Protein AF-B6BJU5-F1 (afdb_monomer_lite)

pLDDT: mean 74.69, std 18.0, range [38.53, 97.62]

Structure (mmCIF, N/CA/C/O backbone):
data_AF-B6BJU5-F1
#
_entry.id   AF-B6BJU5-F1
#
loop_
_atom_site.group_PDB
_atom_site.id
_atom_site.type_symbol
_atom_site.label_atom_id
_atom_site.label_alt_id
_atom_site.label_comp_id
_atom_site.label_asym_id
_atom_site.label_entity_id
_atom_site.label_seq_id
_atom_site.pdbx_PDB_ins_code
_atom_site.Cartn_x
_atom_site.Cartn_y
_atom_site.Cartn_z
_atom_site.occupancy
_atom_site.B_iso_or_equiv
_atom_site.auth_seq_id
_atom_site.auth_comp_id
_atom_site.auth_asym_id
_atom_site.auth_atom_id
_atom_site.pdbx_PDB_model_num
ATOM 1 N N . MET A 1 1 ? 89.203 23.936 13.600 1.00 39.75 1 MET A N 1
ATOM 2 C CA . MET A 1 1 ? 88.407 25.028 12.999 1.00 39.75 1 MET A CA 1
ATOM 3 C C . MET A 1 1 ? 86.943 24.702 13.246 1.00 39.75 1 MET A C 1
ATOM 5 O O . MET A 1 1 ? 86.498 23.624 12.883 1.00 39.75 1 MET A O 1
ATOM 9 N N . ILE A 1 2 ? 86.283 25.538 14.042 1.00 40.75 2 ILE A N 1
ATOM 10 C CA . ILE A 1 2 ? 85.063 25.225 14.796 1.00 40.75 2 ILE A CA 1
ATOM 11 C C . ILE A 1 2 ? 83.845 25.283 13.866 1.00 40.75 2 ILE A C 1
ATOM 13 O O . ILE A 1 2 ? 83.576 26.330 13.276 1.00 40.75 2 ILE A O 1
ATOM 17 N N . HIS A 1 3 ? 83.103 24.178 13.746 1.00 38.53 3 HIS A N 1
ATOM 18 C CA . HIS A 1 3 ? 81.809 24.172 13.065 1.00 38.53 3 HIS A CA 1
ATOM 19 C C . HIS A 1 3 ? 80.806 24.993 13.879 1.00 38.53 3 HIS A C 1
ATOM 21 O O . HIS A 1 3 ? 80.430 24.644 14.997 1.00 38.53 3 HIS A O 1
ATOM 27 N N . LYS A 1 4 ? 80.408 26.129 13.303 1.00 44.69 4 LYS A N 1
ATOM 28 C CA . LYS A 1 4 ? 79.357 27.002 13.817 1.00 44.69 4 LYS A CA 1
ATOM 29 C C . LYS A 1 4 ? 78.013 26.276 13.770 1.00 44.69 4 LYS A C 1
ATOM 31 O O . LYS A 1 4 ? 77.473 26.018 12.699 1.00 44.69 4 LYS A O 1
ATOM 36 N N . ASN A 1 5 ? 77.469 26.033 14.958 1.00 46.91 5 ASN A N 1
ATOM 37 C CA . ASN A 1 5 ? 76.044 25.861 15.204 1.00 46.91 5 ASN A CA 1
ATOM 38 C C . ASN A 1 5 ? 75.283 27.090 14.699 1.00 46.91 5 ASN A C 1
ATOM 40 O O . ASN A 1 5 ? 75.466 28.183 15.233 1.00 46.91 5 ASN A O 1
ATOM 44 N N . PHE A 1 6 ? 74.412 26.915 13.708 1.00 47.50 6 PHE A N 1
ATOM 45 C CA . PHE A 1 6 ? 73.400 27.917 13.380 1.00 47.50 6 PHE A CA 1
ATOM 46 C C . PHE A 1 6 ? 72.181 27.281 12.705 1.00 47.50 6 PHE A C 1
ATOM 48 O O . PHE A 1 6 ? 71.880 27.553 11.552 1.00 47.50 6 PHE A O 1
ATOM 55 N N . PHE A 1 7 ? 71.443 26.445 13.438 1.00 42.69 7 PHE A N 1
ATOM 56 C CA . PHE A 1 7 ? 70.027 26.242 13.131 1.00 42.69 7 PHE A CA 1
ATOM 57 C C . PHE A 1 7 ? 69.184 26.574 14.357 1.00 42.69 7 PHE A C 1
ATOM 59 O O . PHE A 1 7 ? 68.946 25.792 15.271 1.00 42.69 7 PHE A O 1
ATOM 66 N N . SER A 1 8 ? 68.827 27.853 14.354 1.00 46.69 8 SER A N 1
ATOM 67 C CA . SER A 1 8 ? 67.944 28.557 15.259 1.00 46.69 8 SER A CA 1
ATOM 68 C C . SER A 1 8 ? 66.511 28.017 15.176 1.00 46.69 8 SER A C 1
ATOM 70 O O . SER A 1 8 ? 65.906 27.983 14.108 1.00 46.69 8 SER A O 1
ATOM 72 N N . LYS A 1 9 ? 65.977 27.642 16.342 1.00 49.62 9 LYS A N 1
ATOM 73 C CA . LYS A 1 9 ? 64.611 27.928 16.816 1.00 49.62 9 LYS A CA 1
ATOM 74 C C . LYS A 1 9 ? 63.482 27.875 15.768 1.00 49.62 9 LYS A C 1
ATOM 76 O O . LYS A 1 9 ? 62.901 28.909 15.451 1.00 49.62 9 LYS A O 1
ATOM 81 N N . ARG A 1 10 ? 63.085 26.686 15.302 1.00 47.62 10 ARG A N 1
ATOM 82 C CA . ARG A 1 10 ? 61.777 26.476 14.630 1.00 47.62 10 ARG A CA 1
ATOM 83 C C . ARG A 1 10 ? 61.137 25.111 14.926 1.00 47.62 10 ARG A C 1
ATOM 85 O O . ARG A 1 10 ? 60.491 24.531 14.064 1.00 47.62 10 ARG A O 1
ATOM 92 N N . SER A 1 11 ? 61.268 24.611 16.153 1.00 51.75 11 SER A N 1
ATOM 93 C CA . SER A 1 11 ? 60.705 23.305 16.536 1.00 51.75 11 SER A CA 1
ATOM 94 C C . SER A 1 11 ? 59.781 23.396 17.748 1.00 51.75 11 SER A C 1
ATOM 96 O O . SER A 1 11 ? 60.058 22.774 18.762 1.00 51.75 11 SER A O 1
ATOM 98 N N . VAL A 1 12 ? 58.699 24.183 17.676 1.00 51.28 12 VAL A N 1
ATOM 99 C CA . VAL A 1 12 ? 57.612 24.123 18.687 1.00 51.28 12 VAL A CA 1
ATOM 100 C C . VAL A 1 12 ? 56.223 24.382 18.077 1.00 51.28 12 VAL A C 1
ATOM 102 O O . VAL A 1 12 ? 55.344 24.930 18.729 1.00 51.28 12 VAL A O 1
ATOM 105 N N . LEU A 1 13 ? 55.978 24.030 16.810 1.00 48.91 13 LEU A N 1
ATOM 106 C CA . LEU A 1 13 ? 54.637 24.232 16.236 1.00 48.91 13 LEU A CA 1
ATOM 107 C C . LEU A 1 13 ? 54.235 23.149 15.234 1.00 48.91 13 LEU A C 1
ATOM 109 O O . LEU A 1 13 ? 53.795 23.438 14.133 1.00 48.91 13 LEU A O 1
ATOM 113 N N . LEU A 1 14 ? 54.399 21.883 15.628 1.00 47.28 14 LEU A N 1
ATOM 114 C CA . LEU A 1 14 ? 53.883 20.717 14.895 1.00 47.28 14 LEU A CA 1
ATOM 115 C C . LEU A 1 14 ? 53.393 19.601 15.846 1.00 47.28 14 LEU A C 1
ATOM 117 O O . LEU A 1 14 ? 53.513 18.423 15.538 1.00 47.28 14 LEU A O 1
ATOM 121 N N . ILE A 1 15 ? 52.846 19.951 17.018 1.00 49.12 15 ILE A N 1
ATOM 122 C CA . ILE A 1 15 ? 52.215 18.976 17.944 1.00 49.12 15 ILE A CA 1
ATOM 123 C C . ILE A 1 15 ? 50.823 19.461 18.405 1.00 49.12 15 ILE A C 1
ATOM 125 O O . ILE A 1 15 ? 50.363 19.163 19.497 1.00 49.12 15 ILE A O 1
ATOM 129 N N . LEU A 1 16 ? 50.128 20.234 17.566 1.00 47.50 16 LEU A N 1
ATOM 130 C CA . LEU A 1 16 ? 48.720 20.616 17.778 1.00 47.50 16 LEU A CA 1
ATOM 131 C C . LEU A 1 16 ? 47.869 20.400 16.516 1.00 47.50 16 LEU A C 1
ATOM 133 O O . LEU A 1 16 ? 46.893 21.102 16.288 1.00 47.50 16 LEU A O 1
ATOM 137 N N . LEU A 1 17 ? 48.250 19.435 15.673 1.00 47.75 17 LEU A N 1
ATOM 138 C CA . LEU A 1 17 ? 47.497 19.061 14.465 1.00 47.75 17 LEU A CA 1
ATOM 139 C C . LEU A 1 17 ? 47.195 17.557 14.365 1.00 47.75 17 LEU A C 1
ATOM 141 O O . LEU A 1 17 ? 46.582 17.126 13.397 1.00 47.75 17 LEU A O 1
ATOM 145 N N . THR A 1 18 ? 47.570 16.751 15.364 1.00 48.09 18 THR A N 1
ATOM 146 C CA . THR A 1 18 ? 47.305 15.298 15.380 1.00 48.09 18 THR A CA 1
ATOM 147 C C . THR A 1 18 ? 46.270 14.866 16.422 1.00 48.09 18 THR A C 1
ATOM 149 O O . THR A 1 18 ? 45.897 13.698 16.456 1.00 48.09 18 THR A O 1
ATOM 152 N N . SER A 1 19 ? 45.738 15.784 17.236 1.00 45.44 19 SER A N 1
ATOM 153 C CA . SER A 1 19 ? 44.704 15.478 18.238 1.00 45.44 19 SER A CA 1
ATOM 154 C C . SER A 1 19 ? 43.266 15.488 17.699 1.00 45.44 19 SER A C 1
ATOM 156 O O . SER A 1 19 ? 42.352 15.129 18.435 1.00 45.44 19 SER A O 1
ATOM 158 N N . SER A 1 20 ? 43.036 15.818 16.424 1.00 47.22 20 SER A N 1
ATOM 159 C CA . SER A 1 20 ? 41.707 15.741 15.788 1.00 47.22 20 SER A CA 1
ATOM 160 C C . SER A 1 20 ? 41.504 14.511 14.893 1.00 47.22 20 SER A C 1
ATOM 162 O O . SER A 1 20 ? 40.492 14.415 14.208 1.00 47.22 20 SER A O 1
ATOM 164 N N . ALA A 1 21 ? 42.420 13.537 14.921 1.00 50.72 21 ALA A N 1
ATOM 165 C CA . ALA A 1 21 ? 42.243 12.251 14.238 1.00 50.72 21 ALA A CA 1
ATOM 166 C C . ALA A 1 21 ? 41.566 11.181 15.121 1.00 50.72 21 ALA A C 1
ATOM 168 O O . ALA A 1 21 ? 41.618 9.992 14.810 1.00 50.72 21 ALA A O 1
ATOM 169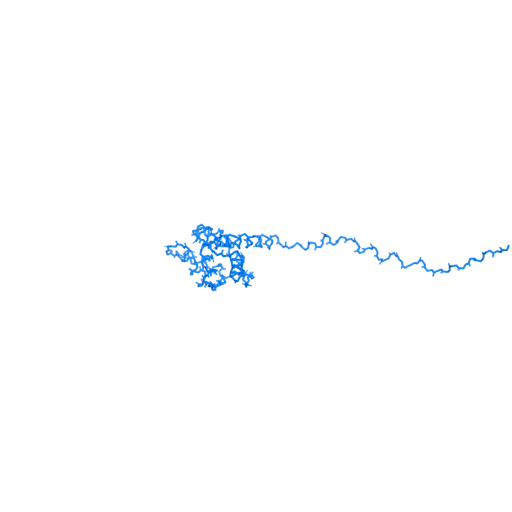 N N . PHE A 1 22 ? 40.913 11.578 16.217 1.00 48.34 22 PHE A N 1
ATOM 170 C CA . PHE A 1 22 ? 40.045 10.673 16.963 1.00 48.34 22 PHE A CA 1
ATOM 171 C C . PHE A 1 22 ? 38.695 10.534 16.245 1.00 48.34 22 PHE A C 1
ATOM 173 O O . PHE A 1 22 ? 37.780 11.327 16.428 1.00 48.34 22 PHE A O 1
ATOM 180 N N . ASN A 1 23 ? 38.609 9.473 15.440 1.00 46.81 23 ASN A N 1
ATOM 181 C CA . ASN A 1 23 ? 37.395 8.751 15.052 1.00 46.81 23 ASN A CA 1
ATOM 182 C C . ASN A 1 23 ? 36.247 9.565 14.417 1.00 46.81 23 ASN A C 1
ATOM 184 O O . ASN A 1 23 ? 35.259 9.848 15.096 1.00 46.81 23 ASN A O 1
ATOM 188 N N . PRO A 1 24 ? 36.227 9.752 13.081 1.00 47.94 24 PRO A N 1
ATOM 189 C CA . PRO A 1 24 ? 34.971 10.070 12.396 1.00 47.94 24 PRO A CA 1
ATOM 190 C C . PRO A 1 24 ? 33.956 8.906 12.469 1.00 47.94 24 PRO A C 1
ATOM 192 O O . PRO A 1 24 ? 32.783 9.095 12.169 1.00 47.94 24 PRO A O 1
ATOM 195 N N . LEU A 1 25 ? 34.370 7.711 12.915 1.00 48.66 25 LEU A N 1
ATOM 196 C CA . LEU A 1 25 ? 33.515 6.523 13.037 1.00 48.66 25 LEU A CA 1
ATOM 197 C C . LEU A 1 25 ? 32.599 6.508 14.276 1.00 48.66 25 LEU A C 1
ATOM 199 O O . LEU A 1 25 ? 31.725 5.652 14.361 1.00 48.66 25 LEU A O 1
ATOM 203 N N . LEU A 1 26 ? 32.760 7.447 15.217 1.00 48.19 26 LEU A N 1
ATOM 204 C CA . LEU A 1 26 ? 31.866 7.592 16.381 1.00 48.19 26 LEU A CA 1
ATOM 205 C C . LEU A 1 26 ? 30.912 8.788 16.271 1.00 48.19 26 LEU A C 1
ATOM 207 O O . LEU A 1 26 ? 30.063 8.974 17.136 1.00 48.19 26 LEU A O 1
ATOM 211 N N . ALA A 1 27 ? 30.984 9.542 15.172 1.00 44.69 27 ALA A N 1
ATOM 212 C CA . ALA A 1 27 ? 29.942 10.482 14.772 1.00 44.69 27 ALA A CA 1
ATOM 213 C C . ALA A 1 27 ? 28.848 9.789 13.939 1.00 44.69 27 ALA A C 1
ATOM 215 O O . ALA A 1 27 ? 28.181 10.437 13.133 1.00 44.69 27 ALA A O 1
ATOM 216 N N . LEU A 1 28 ? 28.629 8.480 14.146 1.00 43.28 28 LEU A N 1
ATOM 217 C CA . LEU A 1 28 ? 27.320 7.903 13.876 1.00 43.28 28 LEU A CA 1
ATOM 218 C C . LEU A 1 28 ? 26.395 8.547 14.908 1.00 43.28 28 LEU A C 1
ATOM 220 O O . LEU A 1 28 ? 26.214 8.045 16.019 1.00 43.28 28 LEU A O 1
ATOM 224 N N . GLN A 1 29 ? 25.885 9.731 14.557 1.00 45.88 29 GLN A N 1
ATOM 225 C CA . GLN A 1 29 ? 24.680 10.265 15.157 1.00 45.88 29 GLN A CA 1
ATOM 226 C C . GLN A 1 29 ? 23.754 9.066 15.292 1.00 45.88 29 GLN A C 1
ATOM 228 O O . GLN A 1 29 ? 23.540 8.338 14.320 1.00 45.88 29 GLN A O 1
ATOM 233 N N . HIS A 1 30 ? 23.350 8.780 16.527 1.00 43.22 30 HIS A N 1
ATOM 234 C CA . HIS A 1 30 ? 22.313 7.813 16.823 1.00 43.22 30 HIS A CA 1
ATOM 235 C C . HIS A 1 30 ? 21.070 8.328 16.093 1.00 43.22 30 HIS A C 1
ATOM 237 O O . HIS A 1 30 ? 20.257 9.044 16.668 1.00 43.22 30 HIS A O 1
ATOM 243 N N . GLU A 1 31 ? 20.978 8.055 14.792 1.00 46.41 31 GLU A N 1
ATOM 244 C CA . GLU A 1 31 ? 19.745 8.136 14.042 1.00 46.41 31 GLU A CA 1
ATOM 245 C C . GLU A 1 31 ? 18.807 7.256 14.852 1.00 46.41 31 GLU A C 1
ATOM 247 O O . GLU A 1 31 ? 19.098 6.062 15.024 1.00 46.41 31 GLU A O 1
ATOM 252 N N . PRO A 1 32 ? 17.788 7.842 15.501 1.00 50.59 32 PRO A N 1
ATOM 253 C CA . PRO A 1 32 ? 16.986 7.107 16.452 1.00 50.59 32 PRO A CA 1
ATOM 254 C C . PRO A 1 32 ? 16.493 5.838 15.762 1.00 50.59 32 PRO A C 1
ATOM 256 O O . PRO A 1 32 ? 16.034 5.877 14.624 1.00 50.59 32 PRO A O 1
ATOM 259 N N . TYR A 1 33 ? 16.649 4.695 16.430 1.00 52.03 33 TYR A N 1
ATOM 260 C CA . TYR A 1 33 ? 16.368 3.353 15.903 1.00 52.03 33 TYR A CA 1
ATOM 261 C C . TYR A 1 33 ? 15.012 3.245 15.167 1.00 52.03 33 TYR A C 1
ATOM 263 O O . TYR A 1 33 ? 14.856 2.458 14.231 1.00 52.03 33 TYR A O 1
ATOM 271 N N . SER A 1 34 ? 14.044 4.087 15.542 1.00 52.62 34 SER A N 1
ATOM 272 C CA . SER A 1 34 ? 12.766 4.283 14.852 1.00 52.62 34 SER A CA 1
ATOM 273 C C . SER A 1 34 ? 12.901 4.752 13.393 1.00 52.62 34 SER A C 1
ATOM 275 O O . SER A 1 34 ? 12.234 4.196 12.523 1.00 52.62 34 SER A O 1
ATOM 277 N N . ILE A 1 35 ? 13.782 5.708 13.086 1.00 56.06 35 ILE A N 1
ATOM 278 C CA . ILE A 1 35 ? 14.008 6.235 11.728 1.00 56.06 35 ILE A CA 1
ATOM 279 C C . ILE A 1 35 ? 14.609 5.156 10.821 1.00 56.06 35 ILE A C 1
ATOM 281 O O . ILE A 1 35 ? 14.147 4.958 9.692 1.00 56.06 35 ILE A O 1
ATOM 285 N N . VAL A 1 36 ? 15.585 4.391 11.323 1.00 58.53 36 VAL A N 1
ATOM 286 C CA . VAL A 1 36 ? 16.217 3.292 10.570 1.00 58.53 36 VAL A CA 1
ATOM 287 C C . VAL A 1 36 ? 15.202 2.186 10.263 1.00 58.53 36 VAL A C 1
ATOM 289 O O . VAL A 1 36 ? 15.104 1.729 9.121 1.00 58.53 36 VAL A O 1
ATOM 292 N N . LYS A 1 37 ? 14.383 1.797 11.251 1.00 58.38 37 LYS A N 1
ATOM 293 C CA . LYS A 1 37 ? 13.327 0.786 11.077 1.00 58.38 37 LYS A CA 1
ATOM 294 C C . LYS A 1 37 ? 12.279 1.221 10.045 1.00 58.38 37 LYS A C 1
ATOM 296 O O . LYS A 1 37 ? 11.903 0.420 9.187 1.00 58.38 37 LYS A O 1
ATOM 301 N N . ASN A 1 38 ? 11.864 2.486 10.077 1.00 60.97 38 ASN A N 1
ATOM 302 C CA . ASN A 1 38 ? 10.853 3.018 9.157 1.00 60.97 38 ASN A CA 1
ATOM 303 C C . ASN A 1 38 ? 11.384 3.133 7.720 1.00 60.97 38 ASN A C 1
ATOM 305 O O . ASN A 1 38 ? 10.669 2.822 6.765 1.00 60.97 38 ASN A O 1
ATOM 309 N N . THR A 1 39 ? 12.664 3.482 7.559 1.00 62.50 39 THR A N 1
ATOM 310 C CA . THR A 1 39 ? 13.333 3.523 6.247 1.00 62.50 39 THR A CA 1
ATOM 311 C C . THR A 1 39 ? 13.413 2.130 5.615 1.00 62.50 39 THR A C 1
ATOM 313 O O . THR A 1 39 ? 13.098 1.961 4.433 1.00 62.50 39 THR A O 1
ATOM 316 N N . LEU A 1 40 ? 13.768 1.107 6.402 1.00 68.38 40 LEU A N 1
ATOM 317 C CA . LEU A 1 40 ? 13.816 -0.284 5.936 1.00 68.38 40 LEU A CA 1
ATOM 318 C C . LEU A 1 40 ? 12.430 -0.820 5.562 1.00 68.38 40 LEU A C 1
ATOM 320 O O . LEU A 1 40 ? 12.283 -1.477 4.531 1.00 68.38 40 LEU A O 1
ATOM 324 N N . GLN A 1 41 ? 11.401 -0.510 6.355 1.00 72.44 41 GLN A N 1
ATOM 325 C CA . GLN A 1 41 ? 10.032 -0.922 6.045 1.00 72.44 41 GLN A CA 1
ATOM 326 C C . GLN A 1 41 ? 9.525 -0.306 4.741 1.00 72.44 41 GLN A C 1
ATOM 328 O O . GLN A 1 41 ? 9.040 -1.047 3.890 1.00 72.44 41 GLN A O 1
ATOM 333 N N . ILE A 1 42 ? 9.701 1.004 4.528 1.00 78.25 42 ILE A N 1
ATOM 334 C CA . ILE A 1 42 ? 9.351 1.631 3.245 1.00 78.25 42 ILE A CA 1
ATOM 335 C C . ILE A 1 42 ? 10.102 0.978 2.086 1.00 78.25 42 ILE A C 1
ATOM 337 O O . ILE A 1 42 ? 9.515 0.757 1.029 1.00 78.25 42 ILE A O 1
ATOM 341 N N . SER A 1 43 ? 11.392 0.681 2.259 1.00 82.81 43 SER A N 1
ATOM 342 C CA . SER A 1 43 ? 12.192 0.055 1.203 1.00 82.81 43 SER A CA 1
ATOM 343 C C . SER A 1 43 ? 11.597 -1.292 0.786 1.00 82.81 43 SER A C 1
ATOM 345 O O . SER A 1 43 ? 11.374 -1.529 -0.401 1.0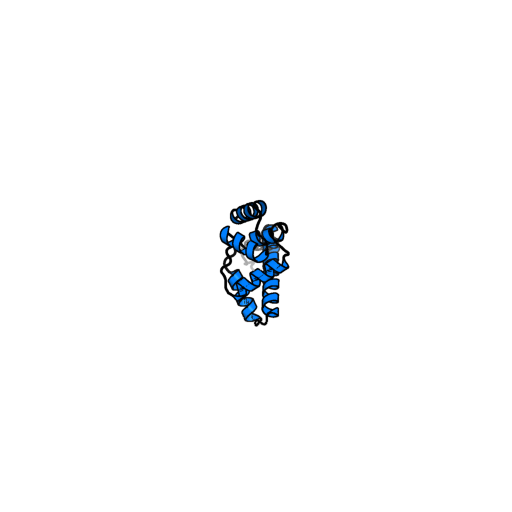0 82.81 43 SER A O 1
ATOM 347 N N . ASN A 1 44 ? 11.231 -2.124 1.764 1.00 85.88 44 ASN A N 1
ATOM 348 C CA . ASN A 1 44 ? 10.593 -3.414 1.510 1.00 85.88 44 ASN A CA 1
ATOM 349 C C . ASN A 1 44 ? 9.240 -3.254 0.806 1.00 85.88 44 ASN A C 1
ATOM 351 O O . ASN A 1 44 ? 8.962 -3.968 -0.148 1.00 85.88 44 ASN A O 1
ATOM 355 N N . VAL A 1 45 ? 8.432 -2.268 1.200 1.00 88.06 45 VAL A N 1
ATOM 356 C CA . VAL A 1 45 ? 7.150 -1.974 0.537 1.00 88.06 45 VAL A CA 1
ATOM 357 C C . VAL A 1 45 ? 7.349 -1.544 -0.913 1.00 88.06 45 VAL A C 1
ATOM 359 O O . VAL A 1 45 ? 6.648 -2.021 -1.803 1.00 88.06 45 VAL A O 1
ATOM 362 N N . LYS A 1 46 ? 8.326 -0.670 -1.180 1.00 90.75 46 LYS A N 1
ATOM 363 C CA . LYS A 1 46 ? 8.666 -0.259 -2.548 1.00 90.75 46 LYS A CA 1
ATOM 364 C C . LYS A 1 46 ? 9.108 -1.455 -3.392 1.00 90.75 46 LYS A C 1
ATOM 366 O O . LYS A 1 46 ? 8.777 -1.513 -4.574 1.00 90.75 46 LYS A O 1
ATOM 371 N N . ILE A 1 47 ? 9.851 -2.396 -2.808 1.00 92.62 47 ILE A N 1
ATOM 372 C CA . ILE A 1 47 ? 10.258 -3.634 -3.484 1.00 92.62 47 ILE A CA 1
ATOM 373 C C . ILE A 1 47 ? 9.035 -4.508 -3.777 1.00 92.62 47 ILE A C 1
ATOM 375 O O . ILE A 1 47 ? 8.865 -4.921 -4.922 1.00 92.62 47 ILE A O 1
ATOM 379 N N . ASP A 1 48 ? 8.164 -4.727 -2.790 1.00 93.31 48 ASP A N 1
ATOM 380 C CA . ASP A 1 48 ? 6.946 -5.530 -2.945 1.00 93.31 48 ASP A CA 1
ATOM 381 C C . ASP A 1 48 ? 6.060 -4.963 -4.070 1.00 93.31 48 ASP A C 1
ATOM 383 O O . ASP A 1 48 ? 5.692 -5.677 -5.001 1.00 93.31 48 ASP A O 1
ATOM 387 N N . ILE A 1 49 ? 5.795 -3.653 -4.051 1.00 94.25 49 ILE A N 1
ATOM 388 C CA . ILE A 1 49 ? 4.987 -2.964 -5.069 1.00 94.25 49 ILE A CA 1
ATOM 389 C C . ILE A 1 49 ? 5.634 -3.055 -6.452 1.00 94.25 49 ILE A C 1
ATOM 391 O O . ILE A 1 49 ? 4.954 -3.348 -7.435 1.00 94.25 49 ILE A O 1
ATOM 395 N N . ARG A 1 50 ? 6.952 -2.846 -6.545 1.00 95.88 50 ARG A N 1
ATOM 396 C CA . ARG A 1 50 ? 7.687 -2.986 -7.807 1.00 95.88 50 ARG A CA 1
ATOM 397 C C . ARG A 1 50 ? 7.555 -4.397 -8.369 1.00 95.88 50 ARG A C 1
ATOM 399 O O . ARG A 1 50 ? 7.296 -4.543 -9.559 1.00 95.88 50 ARG A O 1
ATOM 406 N N . ASN A 1 51 ? 7.718 -5.417 -7.530 1.00 96.56 51 ASN A N 1
ATOM 407 C CA . ASN A 1 51 ? 7.610 -6.811 -7.948 1.00 96.56 51 ASN A CA 1
ATOM 408 C C . ASN A 1 51 ? 6.189 -7.146 -8.417 1.00 96.56 51 ASN A C 1
ATOM 410 O O . ASN A 1 51 ? 6.041 -7.828 -9.426 1.00 96.56 51 ASN A O 1
ATOM 414 N N . ILE A 1 52 ? 5.158 -6.605 -7.759 1.00 96.44 52 ILE A N 1
ATOM 415 C CA . ILE A 1 52 ? 3.762 -6.738 -8.204 1.00 96.44 52 ILE A CA 1
ATOM 416 C C . ILE A 1 52 ? 3.566 -6.096 -9.583 1.00 96.44 52 ILE A C 1
ATOM 418 O O . ILE A 1 52 ? 2.963 -6.704 -10.465 1.00 96.44 52 ILE A O 1
ATOM 422 N N . LEU A 1 53 ? 4.088 -4.885 -9.804 1.00 96.75 53 LEU A N 1
ATOM 423 C CA . LEU A 1 53 ? 3.992 -4.203 -11.100 1.00 96.75 53 LEU A CA 1
ATOM 424 C C . LEU A 1 53 ? 4.706 -4.985 -12.213 1.00 96.75 53 LEU A C 1
ATOM 426 O O . LEU A 1 53 ? 4.130 -5.175 -13.283 1.00 96.75 53 LEU A O 1
ATOM 430 N N . ILE A 1 54 ? 5.916 -5.485 -11.947 1.00 96.88 54 ILE A N 1
ATOM 431 C CA . ILE A 1 54 ? 6.670 -6.329 -12.888 1.00 96.88 54 ILE A CA 1
ATOM 432 C C . ILE A 1 54 ? 5.907 -7.628 -13.173 1.00 96.88 54 ILE A C 1
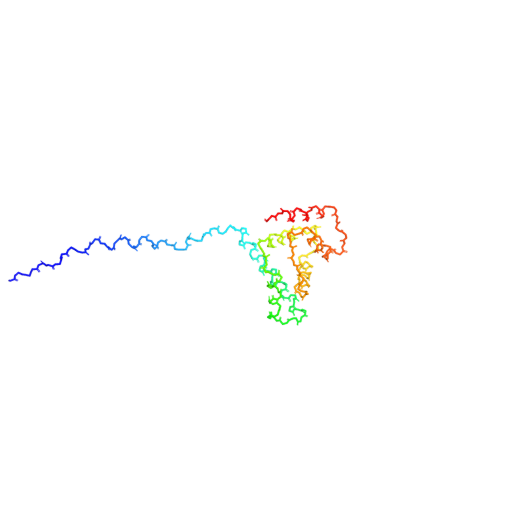ATOM 434 O O . ILE A 1 54 ? 5.757 -8.011 -14.329 1.00 96.88 54 ILE A O 1
ATOM 438 N N . GLY A 1 55 ? 5.353 -8.273 -12.142 1.00 95.88 55 GLY A N 1
ATOM 439 C CA . GLY A 1 55 ? 4.519 -9.469 -12.287 1.00 95.88 55 GLY A CA 1
ATOM 440 C C . GLY A 1 55 ? 3.245 -9.234 -13.107 1.00 95.88 55 GLY A C 1
ATOM 441 O O . GLY A 1 55 ? 2.733 -10.163 -13.723 1.00 95.88 55 GLY A O 1
ATOM 442 N N . LYS A 1 56 ? 2.761 -7.986 -13.176 1.00 93.69 56 LYS A N 1
ATOM 443 C CA . LYS A 1 56 ? 1.655 -7.551 -14.049 1.00 93.69 56 LYS A CA 1
ATOM 444 C C . LYS A 1 56 ? 2.109 -7.155 -15.466 1.00 93.69 56 LYS A C 1
ATOM 446 O O . LYS A 1 56 ? 1.282 -6.700 -16.251 1.00 93.69 56 LYS A O 1
ATOM 451 N N . GLY A 1 57 ? 3.388 -7.326 -15.801 1.00 95.00 57 GLY A N 1
ATOM 452 C CA . GLY A 1 57 ? 3.939 -7.096 -17.139 1.00 95.00 57 GLY A CA 1
ATOM 453 C C . GLY A 1 57 ? 4.520 -5.701 -17.378 1.00 95.00 57 GLY A C 1
ATOM 454 O O . GLY A 1 57 ? 4.818 -5.372 -18.525 1.00 95.00 57 GLY A O 1
ATOM 455 N N . LEU A 1 58 ? 4.689 -4.868 -16.342 1.00 96.12 58 LEU A N 1
ATOM 456 C CA . LEU A 1 58 ? 5.413 -3.605 -16.509 1.00 96.12 58 LEU A CA 1
ATOM 457 C C . LEU A 1 58 ? 6.911 -3.853 -16.668 1.00 96.12 58 LEU A C 1
ATOM 459 O O . LEU A 1 58 ? 7.507 -4.643 -15.935 1.00 96.12 58 LEU A O 1
ATOM 463 N N . ASP A 1 59 ? 7.525 -3.083 -17.565 1.00 97.62 59 ASP A N 1
ATOM 464 C CA . ASP A 1 59 ? 8.976 -2.981 -17.630 1.00 97.62 59 ASP A CA 1
ATOM 465 C C . ASP A 1 59 ? 9.557 -2.544 -16.273 1.00 97.62 59 ASP A C 1
ATOM 467 O O . ASP A 1 59 ? 8.959 -1.750 -15.534 1.00 97.62 59 ASP A O 1
ATOM 471 N N . LYS A 1 60 ? 10.740 -3.072 -15.946 1.00 96.19 60 LYS A N 1
ATOM 472 C CA . LYS A 1 60 ? 11.392 -2.870 -14.650 1.00 96.19 60 LYS A CA 1
ATOM 473 C C . LYS A 1 60 ? 11.644 -1.392 -14.356 1.00 96.19 60 LYS A C 1
ATOM 475 O O . LYS A 1 60 ? 11.387 -0.956 -13.230 1.00 96.19 60 LYS A O 1
ATOM 480 N N . ASP A 1 61 ? 12.112 -0.624 -15.333 1.00 95.94 61 ASP A N 1
ATOM 481 C CA . ASP A 1 61 ? 12.462 0.783 -15.132 1.00 95.94 61 ASP A CA 1
ATOM 482 C C . ASP A 1 61 ? 11.199 1.636 -14.979 1.00 95.94 61 ASP A C 1
ATOM 484 O O . ASP A 1 61 ? 11.128 2.522 -14.118 1.00 95.94 61 ASP A O 1
ATOM 488 N N . ILE A 1 62 ? 10.139 1.287 -15.716 1.00 95.12 62 ILE A N 1
ATOM 489 C CA . ILE A 1 62 ? 8.812 1.898 -15.562 1.00 95.12 62 ILE A CA 1
ATOM 490 C C . ILE A 1 62 ? 8.230 1.588 -14.174 1.00 95.12 62 ILE A C 1
ATOM 492 O O . ILE A 1 62 ? 7.728 2.493 -13.499 1.00 95.12 62 ILE A O 1
ATOM 496 N N . ALA A 1 63 ? 8.322 0.339 -13.709 1.00 95.94 63 ALA A N 1
ATOM 497 C CA . ALA A 1 63 ? 7.850 -0.070 -12.386 1.00 95.94 63 ALA A CA 1
ATOM 498 C C . ALA A 1 63 ? 8.599 0.660 -11.257 1.00 95.94 63 ALA A C 1
ATOM 500 O O . ALA A 1 63 ? 7.976 1.112 -10.290 1.00 95.94 63 ALA A O 1
ATOM 501 N N . ILE A 1 64 ? 9.922 0.829 -11.389 1.00 94.69 64 ILE A N 1
ATOM 502 C CA . ILE A 1 64 ? 10.742 1.624 -10.462 1.00 94.69 64 ILE A CA 1
ATOM 503 C C . ILE A 1 64 ? 10.259 3.076 -10.435 1.00 94.69 64 ILE A C 1
ATOM 505 O O . ILE A 1 64 ? 9.995 3.607 -9.354 1.00 94.69 64 ILE A O 1
ATOM 509 N N . SER A 1 65 ? 10.112 3.698 -11.606 1.00 95.06 65 SER A N 1
ATOM 510 C CA . SER A 1 65 ? 9.695 5.096 -11.735 1.00 95.06 65 SER A CA 1
ATOM 511 C C . SER A 1 65 ? 8.320 5.344 -11.105 1.00 95.06 65 SER A C 1
ATOM 513 O O . SER A 1 65 ? 8.181 6.206 -10.234 1.00 95.06 65 SER A O 1
ATOM 515 N N . LYS A 1 66 ? 7.316 4.526 -11.446 1.00 94.69 66 LYS A N 1
ATOM 516 C CA . LYS A 1 66 ? 5.954 4.645 -10.897 1.00 94.69 66 LYS A CA 1
ATOM 517 C C . LYS A 1 66 ? 5.907 4.431 -9.388 1.00 94.69 66 LYS A C 1
ATOM 519 O O . LYS A 1 66 ? 5.247 5.193 -8.682 1.00 94.69 66 LYS A O 1
ATOM 524 N N . THR A 1 67 ? 6.655 3.453 -8.879 1.00 92.62 67 THR A N 1
ATOM 525 C CA . THR A 1 67 ? 6.773 3.241 -7.431 1.00 92.62 67 THR A CA 1
ATOM 526 C C . THR A 1 67 ? 7.405 4.462 -6.763 1.00 92.62 67 THR A C 1
ATOM 528 O O . THR A 1 67 ? 6.869 4.983 -5.795 1.00 92.62 67 THR A O 1
ATOM 531 N N . ASN A 1 68 ? 8.504 4.996 -7.295 1.00 91.00 68 ASN A N 1
ATOM 532 C CA . ASN A 1 68 ? 9.144 6.188 -6.733 1.00 91.00 68 ASN A CA 1
ATOM 533 C C . ASN A 1 68 ? 8.266 7.447 -6.815 1.00 91.00 68 ASN A C 1
ATOM 535 O O . ASN A 1 68 ? 8.399 8.318 -5.961 1.00 91.00 68 ASN A O 1
ATOM 539 N N . LYS A 1 69 ? 7.363 7.538 -7.796 1.00 90.75 69 LYS A N 1
ATOM 540 C CA . LYS A 1 69 ? 6.396 8.637 -7.919 1.00 90.75 69 LYS A CA 1
ATOM 541 C C . LYS A 1 69 ? 5.281 8.549 -6.875 1.00 90.75 69 LYS A C 1
ATOM 543 O O . LYS A 1 69 ? 4.992 9.554 -6.232 1.00 90.75 69 LYS A O 1
ATOM 548 N N . LEU A 1 70 ? 4.709 7.357 -6.657 1.00 89.94 70 LEU A N 1
ATOM 549 C CA . LEU A 1 70 ? 3.811 7.096 -5.515 1.00 89.94 70 LEU A CA 1
ATOM 550 C C . LEU A 1 70 ? 4.512 7.478 -4.196 1.00 89.94 70 LEU A C 1
ATOM 552 O O . LEU A 1 70 ? 3.921 8.112 -3.332 1.00 89.94 70 LEU A O 1
ATOM 556 N N . PHE A 1 71 ? 5.803 7.136 -4.194 1.00 86.25 71 PHE A N 1
ATOM 557 C CA . PHE A 1 71 ? 6.958 7.368 -3.334 1.00 86.25 71 PHE A CA 1
ATOM 558 C C . PHE A 1 71 ? 7.473 8.802 -2.982 1.00 86.25 71 PHE A C 1
ATOM 560 O O . PHE A 1 71 ? 8.487 8.904 -2.282 1.00 86.25 71 PHE A O 1
ATOM 567 N N . PHE A 1 72 ? 6.928 9.891 -3.545 1.00 80.88 72 PHE A N 1
ATOM 568 C CA . PHE A 1 72 ? 7.727 11.127 -3.710 1.00 80.88 72 PHE A CA 1
ATOM 569 C C . PHE A 1 72 ? 7.649 12.166 -2.562 1.00 80.88 72 PHE A C 1
ATOM 571 O O . PHE A 1 72 ? 8.619 12.882 -2.342 1.00 80.88 72 PHE A O 1
ATOM 578 N N . ASN A 1 73 ? 6.565 12.233 -1.775 1.00 67.12 73 ASN A N 1
ATOM 579 C CA . ASN A 1 73 ? 6.344 13.280 -0.746 1.00 67.12 73 ASN A CA 1
ATOM 580 C C . ASN A 1 73 ? 6.054 12.696 0.653 1.00 67.12 73 ASN A C 1
ATOM 582 O O . ASN A 1 73 ? 4.898 12.573 1.051 1.00 67.12 73 ASN A O 1
ATOM 586 N N . HIS A 1 74 ? 7.078 12.237 1.385 1.00 62.16 74 HIS A N 1
ATOM 587 C CA . HIS A 1 74 ? 6.893 11.107 2.320 1.00 62.16 74 HIS A CA 1
ATOM 588 C C . HIS A 1 74 ? 7.326 11.256 3.760 1.00 62.16 74 HIS A C 1
ATOM 590 O O . HIS A 1 74 ? 7.532 10.245 4.433 1.00 62.16 74 HIS A O 1
ATOM 596 N N . LYS A 1 75 ? 7.414 12.480 4.275 1.00 63.47 75 LYS A N 1
ATOM 597 C CA . LYS A 1 75 ? 7.795 12.660 5.681 1.00 63.47 75 LYS A CA 1
ATOM 598 C C . LYS A 1 75 ? 6.950 11.815 6.654 1.00 63.47 75 LYS A C 1
ATOM 600 O O . LYS A 1 75 ? 7.499 11.350 7.641 1.00 63.47 75 LYS A O 1
ATOM 605 N N . HIS A 1 76 ? 5.689 11.527 6.315 1.00 67.62 76 HIS A N 1
ATOM 606 C CA . HIS A 1 76 ? 4.729 10.848 7.202 1.00 67.62 76 HIS A CA 1
ATOM 607 C C . HIS A 1 76 ? 4.202 9.502 6.663 1.00 67.62 76 HIS A C 1
ATOM 609 O O . HIS A 1 76 ? 3.590 8.712 7.384 1.00 67.62 76 HIS A O 1
ATOM 615 N N . THR A 1 77 ? 4.487 9.193 5.392 1.00 75.50 77 THR A N 1
ATOM 616 C CA . THR A 1 77 ? 4.005 7.978 4.717 1.00 75.50 77 THR A CA 1
ATOM 617 C C . THR A 1 77 ? 4.583 6.712 5.351 1.00 75.50 77 THR A C 1
ATOM 619 O O . THR A 1 77 ? 3.892 5.705 5.412 1.00 75.50 77 THR A O 1
ATOM 622 N N . ALA A 1 78 ? 5.818 6.754 5.863 1.00 73.00 78 ALA A N 1
ATOM 623 C CA . ALA A 1 78 ? 6.481 5.589 6.458 1.00 73.00 78 ALA A CA 1
ATOM 624 C C . ALA A 1 78 ? 5.788 5.105 7.729 1.00 73.00 78 ALA A C 1
ATOM 626 O O . ALA A 1 78 ? 5.493 3.921 7.866 1.00 73.00 78 ALA A O 1
ATOM 627 N N . ASN A 1 79 ? 5.532 6.051 8.632 1.00 75.94 79 ASN A N 1
ATOM 628 C CA . ASN A 1 79 ? 4.974 5.789 9.951 1.00 75.94 79 ASN A CA 1
ATOM 629 C C . ASN A 1 79 ? 3.545 5.290 9.800 1.00 75.94 79 ASN A C 1
ATOM 631 O O . ASN A 1 79 ? 3.235 4.188 10.236 1.00 75.94 79 ASN A O 1
ATOM 635 N N . THR A 1 80 ? 2.731 6.039 9.047 1.00 79.19 80 THR A N 1
ATOM 636 C CA . THR A 1 80 ? 1.331 5.676 8.826 1.00 79.19 80 THR A CA 1
ATOM 637 C C . THR A 1 80 ? 1.232 4.290 8.207 1.00 79.19 80 THR A C 1
ATOM 639 O O . THR A 1 80 ? 0.485 3.458 8.692 1.00 79.19 80 THR A O 1
ATOM 642 N N . LEU A 1 81 ? 2.023 3.993 7.175 1.00 81.50 81 LEU A N 1
ATOM 643 C CA . LEU A 1 81 ? 1.963 2.708 6.481 1.00 81.50 81 LEU A CA 1
ATOM 644 C C . LEU A 1 81 ? 2.481 1.544 7.346 1.00 81.50 81 LEU A C 1
ATOM 646 O O . LEU A 1 81 ? 1.927 0.448 7.278 1.00 81.50 81 LEU A O 1
ATOM 650 N N . SER A 1 82 ? 3.484 1.789 8.199 1.00 78.38 82 SER A N 1
ATOM 651 C CA . SER A 1 82 ? 3.901 0.846 9.246 1.00 78.38 82 SER A CA 1
ATOM 652 C C . SER A 1 82 ? 2.755 0.545 10.204 1.00 78.38 82 SER A C 1
ATOM 654 O O . SER A 1 82 ? 2.452 -0.620 10.458 1.00 78.38 82 SER A O 1
ATOM 656 N N . ASP A 1 83 ? 2.070 1.587 10.671 1.00 79.38 83 ASP A N 1
ATOM 657 C CA . ASP A 1 83 ? 0.920 1.458 11.551 1.00 79.38 83 ASP A CA 1
ATOM 658 C C . ASP A 1 83 ? -0.201 0.668 10.868 1.00 79.38 83 ASP A C 1
ATOM 660 O O . ASP A 1 83 ? -0.688 -0.298 11.450 1.00 79.38 83 ASP A O 1
ATOM 664 N N . LEU A 1 84 ? -0.541 0.960 9.604 1.00 79.50 84 LEU A N 1
ATOM 665 C CA . LEU A 1 84 ? -1.552 0.191 8.857 1.00 79.50 84 LEU A CA 1
ATOM 666 C C . LEU A 1 84 ? -1.218 -1.311 8.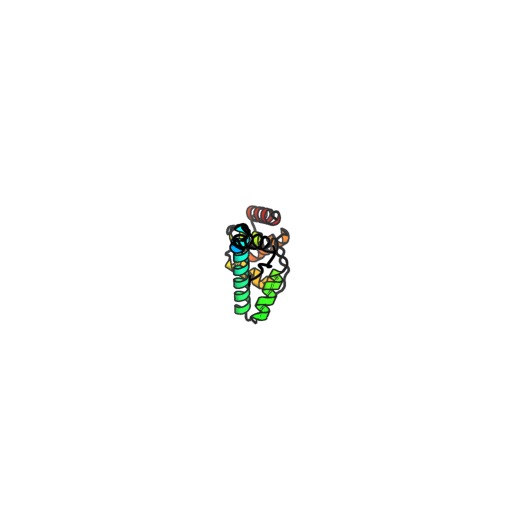810 1.00 79.50 84 LEU A C 1
ATOM 668 O O . LEU A 1 84 ? -2.116 -2.136 8.966 1.00 79.50 84 LEU A O 1
ATOM 672 N N . TYR A 1 85 ? 0.056 -1.690 8.661 1.00 78.75 85 TYR A N 1
ATOM 673 C CA . TYR A 1 85 ? 0.456 -3.102 8.710 1.00 78.75 85 TYR A CA 1
ATOM 674 C C . TYR A 1 85 ? 0.380 -3.722 10.107 1.00 78.75 85 TYR A C 1
ATOM 676 O O . TYR A 1 85 ? 0.160 -4.927 10.221 1.00 78.75 85 TYR A O 1
ATOM 684 N N . ASN A 1 86 ? 0.562 -2.919 11.156 1.00 76.50 86 ASN A N 1
ATOM 685 C CA . ASN A 1 86 ? 0.492 -3.364 12.549 1.00 76.50 86 ASN A CA 1
ATOM 686 C C . ASN A 1 86 ? -0.945 -3.384 13.102 1.00 76.50 86 ASN A C 1
ATOM 688 O O . ASN A 1 86 ? -1.159 -3.938 14.179 1.00 76.50 86 ASN A O 1
ATOM 692 N N . TYR A 1 87 ? -1.929 -2.841 12.372 1.00 73.12 87 TYR A N 1
ATOM 693 C CA . TYR A 1 87 ? -3.358 -2.905 12.704 1.00 73.12 87 TYR A CA 1
ATOM 694 C C . TYR A 1 87 ? -4.125 -3.866 11.769 1.00 73.12 87 TYR A C 1
ATOM 696 O O . TYR A 1 87 ? -4.988 -3.427 10.999 1.00 73.12 87 TYR A O 1
ATOM 704 N N . PRO A 1 88 ? -3.888 -5.194 11.855 1.00 64.50 88 PRO A N 1
ATOM 705 C CA . PRO A 1 88 ? -4.576 -6.186 11.022 1.00 64.50 88 PRO A CA 1
ATOM 706 C C . PRO A 1 88 ? -6.091 -6.242 11.280 1.00 64.50 88 PRO A C 1
ATOM 708 O O . PRO A 1 88 ? -6.834 -6.806 10.489 1.00 64.50 88 PRO A O 1
ATOM 711 N N . GLU A 1 89 ? -6.575 -5.641 12.371 1.00 66.06 89 GLU A N 1
ATOM 712 C CA . GLU A 1 89 ? -8.012 -5.510 12.638 1.00 66.06 89 GLU A CA 1
ATOM 713 C C . GLU A 1 89 ? -8.719 -4.567 11.648 1.00 66.06 89 GLU A C 1
ATOM 715 O O . GLU A 1 89 ? -9.910 -4.720 11.398 1.00 66.06 89 GLU A O 1
ATOM 720 N N . ILE A 1 90 ? -7.996 -3.596 11.075 1.00 66.25 90 ILE A N 1
ATOM 721 C CA . ILE A 1 90 ? -8.519 -2.632 10.089 1.00 66.25 90 ILE A CA 1
ATOM 722 C C . ILE A 1 90 ? -8.246 -3.120 8.666 1.00 66.25 90 ILE A C 1
ATOM 724 O O . ILE A 1 90 ? -9.032 -2.861 7.753 1.00 66.25 90 ILE A O 1
ATOM 728 N N . PHE A 1 91 ? -7.119 -3.811 8.481 1.00 63.28 91 PHE A N 1
ATOM 729 C CA . PHE A 1 91 ? -6.602 -4.216 7.183 1.00 63.28 91 PHE A CA 1
ATOM 730 C C . PHE A 1 91 ? -6.642 -5.725 7.010 1.00 63.28 91 PHE A C 1
ATOM 732 O O . PHE A 1 91 ? -6.025 -6.482 7.755 1.00 63.28 91 PHE A O 1
ATOM 739 N N . ILE A 1 92 ? -7.271 -6.159 5.919 1.00 63.53 92 ILE A N 1
ATOM 740 C CA . ILE A 1 92 ? -6.942 -7.458 5.341 1.00 63.53 92 ILE A CA 1
ATOM 741 C C . ILE A 1 92 ? -5.453 -7.437 4.949 1.00 63.53 92 ILE A C 1
ATOM 743 O O . ILE A 1 92 ? -4.969 -6.392 4.526 1.00 63.53 92 ILE A O 1
ATOM 747 N N . SER A 1 93 ? -4.769 -8.573 5.142 1.00 78.62 93 SER A N 1
ATOM 748 C CA . SER A 1 93 ? -3.328 -8.852 4.982 1.00 78.62 93 SER A CA 1
ATOM 749 C C . SER A 1 93 ? -2.462 -7.817 4.237 1.00 78.62 93 SER A C 1
ATOM 751 O O . SER A 1 93 ? -2.841 -7.264 3.207 1.00 78.62 93 SER A O 1
ATOM 753 N N . LYS A 1 94 ? -1.205 -7.660 4.686 1.00 83.56 94 LYS A N 1
ATOM 754 C CA . LYS A 1 94 ? -0.155 -6.845 4.031 1.00 83.56 94 LYS A CA 1
ATOM 755 C C . LYS A 1 94 ? -0.154 -6.965 2.496 1.00 83.56 94 LYS A C 1
ATOM 757 O O . LYS A 1 94 ? 0.023 -5.971 1.800 1.00 83.56 94 LYS A O 1
ATOM 762 N N . GLU A 1 95 ? -0.374 -8.172 1.987 1.00 86.06 95 GLU A N 1
ATOM 763 C CA . GLU A 1 95 ? -0.471 -8.482 0.561 1.00 86.06 95 GLU A CA 1
ATOM 764 C C . GLU A 1 95 ? -1.574 -7.689 -0.160 1.00 86.06 95 GLU A C 1
ATOM 766 O O . GLU A 1 95 ? -1.290 -7.033 -1.159 1.00 86.06 95 GLU A O 1
ATOM 771 N N . LYS A 1 96 ? -2.803 -7.646 0.378 1.00 86.38 96 LYS A N 1
ATOM 772 C CA . LYS A 1 96 ? -3.900 -6.882 -0.240 1.00 86.38 96 LYS A CA 1
ATOM 773 C C . LYS A 1 96 ? -3.629 -5.384 -0.250 1.00 86.38 96 LYS A C 1
ATOM 775 O O . LYS A 1 96 ? -3.937 -4.709 -1.230 1.00 86.38 96 LYS A O 1
ATOM 780 N N . LEU A 1 97 ? -3.045 -4.857 0.827 1.00 88.50 97 LEU A N 1
ATOM 781 C CA . LEU A 1 97 ? -2.647 -3.452 0.869 1.00 88.50 97 LEU A CA 1
ATOM 782 C C . LEU A 1 97 ? -1.577 -3.158 -0.196 1.00 88.50 97 LEU A C 1
ATOM 784 O O . LEU A 1 97 ? -1.701 -2.176 -0.927 1.00 88.50 97 LEU A O 1
ATOM 788 N N . ASN A 1 98 ? -0.581 -4.033 -0.355 1.00 91.56 98 ASN A N 1
ATOM 789 C CA . ASN A 1 98 ? 0.434 -3.896 -1.401 1.00 91.56 98 ASN A CA 1
ATOM 790 C C . ASN A 1 98 ? -0.164 -3.944 -2.818 1.00 91.56 98 ASN A C 1
ATOM 792 O O . ASN A 1 98 ? 0.240 -3.147 -3.664 1.00 91.56 98 ASN A O 1
ATOM 796 N N . ASP A 1 99 ? -1.154 -4.801 -3.071 1.00 91.25 99 ASP A N 1
ATOM 797 C CA . ASP A 1 99 ? -1.861 -4.867 -4.358 1.00 91.25 99 ASP A CA 1
ATOM 798 C C . ASP A 1 99 ? -2.632 -3.578 -4.681 1.00 91.25 99 ASP A C 1
ATOM 800 O O . ASP A 1 99 ? -2.601 -3.079 -5.816 1.00 91.25 99 ASP A O 1
ATOM 804 N N . VAL A 1 100 ? -3.301 -2.994 -3.681 1.00 91.19 100 VAL A N 1
ATOM 805 C CA . VAL A 1 100 ? -3.991 -1.707 -3.845 1.00 91.19 100 VAL A CA 1
ATOM 806 C C . VAL A 1 100 ? -2.985 -0.584 -4.093 1.00 91.19 100 VAL A C 1
ATOM 808 O O . VAL A 1 100 ? -3.186 0.223 -5.002 1.00 91.19 100 VAL A O 1
ATOM 811 N N . LEU A 1 101 ? -1.866 -0.554 -3.367 1.00 91.94 101 LEU A N 1
ATOM 812 C CA . LEU A 1 101 ? -0.805 0.431 -3.593 1.00 91.94 101 LEU A CA 1
ATOM 813 C C . LEU A 1 101 ? -0.153 0.272 -4.974 1.00 91.94 101 LEU A C 1
ATOM 815 O O . LEU A 1 101 ? 0.099 1.269 -5.647 1.00 91.94 101 LEU A O 1
ATOM 819 N N . ALA A 1 102 ? 0.052 -0.958 -5.449 1.00 94.25 102 ALA A N 1
ATOM 820 C CA . ALA A 1 102 ? 0.517 -1.211 -6.811 1.00 94.25 102 ALA A CA 1
ATOM 821 C C . ALA A 1 102 ? -0.488 -0.706 -7.853 1.00 94.25 102 ALA A C 1
ATOM 823 O O . ALA A 1 102 ? -0.102 -0.079 -8.837 1.00 94.25 102 ALA A O 1
ATOM 824 N N . THR A 1 103 ? -1.784 -0.884 -7.603 1.00 93.25 103 THR A N 1
ATOM 825 C CA . THR A 1 103 ? -2.846 -0.318 -8.445 1.00 93.25 103 THR A CA 1
ATOM 826 C C . THR A 1 103 ? -2.799 1.214 -8.454 1.00 93.25 103 THR A C 1
ATOM 828 O O . THR A 1 103 ? -2.914 1.833 -9.511 1.00 93.25 103 THR A O 1
ATOM 831 N N . TYR A 1 104 ? -2.572 1.846 -7.299 1.00 92.62 104 TYR A N 1
ATOM 832 C CA . TYR A 1 104 ? -2.407 3.299 -7.204 1.00 92.62 104 TYR A CA 1
ATOM 833 C C . TYR A 1 104 ? -1.179 3.780 -7.983 1.00 92.62 104 TYR A C 1
ATOM 835 O O . TYR A 1 104 ? -1.293 4.742 -8.739 1.00 92.62 104 TYR A O 1
ATOM 843 N N . ALA A 1 105 ? -0.037 3.094 -7.865 1.00 93.50 105 ALA A N 1
ATOM 844 C CA . ALA A 1 105 ? 1.168 3.406 -8.634 1.00 93.50 105 ALA A CA 1
ATOM 845 C C . ALA A 1 105 ? 0.947 3.247 -10.147 1.00 93.50 105 ALA A C 1
ATOM 847 O O . ALA A 1 105 ? 1.373 4.098 -10.929 1.00 93.50 105 ALA A O 1
ATOM 848 N N . LEU A 1 106 ? 0.260 2.178 -10.564 1.00 93.62 106 LEU A N 1
ATOM 849 C CA . LEU A 1 106 ? -0.019 1.890 -11.970 1.00 93.62 106 LEU A CA 1
ATOM 850 C C . LEU A 1 106 ? -0.814 3.026 -12.625 1.00 93.62 106 LEU A C 1
ATOM 852 O O . LEU A 1 106 ? -0.393 3.550 -13.661 1.00 93.62 106 LEU A O 1
ATOM 856 N N . TYR A 1 107 ? -1.905 3.435 -11.972 1.00 93.56 107 TYR A N 1
ATOM 857 C CA . TYR A 1 107 ? -2.811 4.496 -12.424 1.00 93.56 107 TYR A CA 1
ATOM 858 C C . TYR A 1 107 ? -2.400 5.905 -11.979 1.00 93.56 107 TYR A C 1
ATOM 860 O O . TYR A 1 107 ? -3.161 6.847 -12.175 1.00 93.56 107 TYR A O 1
ATOM 868 N N . GLU A 1 108 ? -1.221 6.053 -11.371 1.00 90.44 108 GLU A N 1
ATOM 869 C CA . GLU A 1 108 ? -0.680 7.334 -10.896 1.00 90.44 108 GLU A CA 1
ATOM 870 C C . GLU A 1 108 ? -1.637 8.108 -9.976 1.00 90.44 108 GLU A C 1
ATOM 872 O O . GLU A 1 108 ? -1.691 9.339 -9.985 1.00 90.44 108 GLU A O 1
ATOM 877 N N . LYS A 1 109 ? -2.396 7.375 -9.155 1.00 88.88 109 LYS A N 1
ATOM 878 C CA . LYS A 1 109 ? -3.286 7.966 -8.157 1.00 88.88 109 LYS A CA 1
ATOM 879 C C . LYS A 1 109 ? -2.467 8.633 -7.059 1.00 88.88 109 LYS A C 1
ATOM 881 O O . LYS A 1 109 ? -1.458 8.097 -6.602 1.00 88.88 109 LYS A O 1
ATOM 886 N N . HIS A 1 110 ? -2.942 9.788 -6.604 1.00 84.38 110 HIS A N 1
ATOM 887 C CA . HIS A 1 110 ? -2.338 10.470 -5.470 1.00 84.38 110 HIS A CA 1
ATOM 888 C C . HIS A 1 110 ? -2.536 9.650 -4.188 1.00 84.38 110 HIS A C 1
ATOM 890 O O . HIS A 1 110 ? -3.654 9.239 -3.872 1.00 84.38 110 HIS A O 1
ATOM 896 N N . LEU A 1 111 ? -1.444 9.418 -3.459 1.00 84.94 111 LEU A N 1
ATOM 897 C CA . LEU A 1 111 ? -1.452 8.769 -2.156 1.00 84.94 111 LEU A CA 1
ATOM 898 C C . LEU A 1 111 ? -1.189 9.817 -1.082 1.00 84.94 111 LEU A C 1
ATOM 900 O O . LEU A 1 111 ? -0.055 10.253 -0.895 1.00 84.94 111 LEU A O 1
ATOM 904 N N . ASP A 1 112 ? -2.244 10.180 -0.367 1.00 85.12 112 ASP A N 1
ATOM 905 C CA . 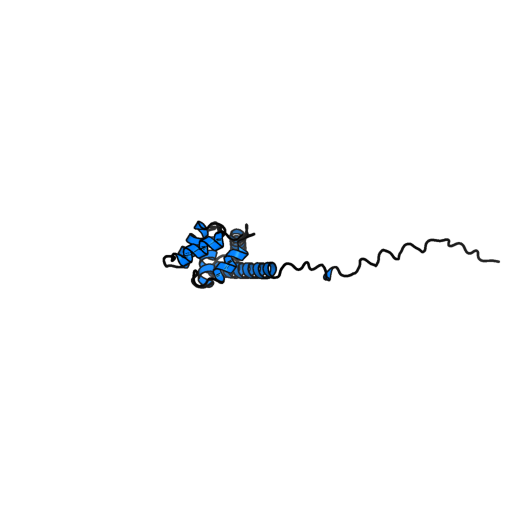ASP A 1 112 ? -2.160 11.031 0.811 1.00 85.12 112 ASP A CA 1
ATOM 906 C C . ASP A 1 112 ? -2.555 10.214 2.040 1.00 85.12 112 ASP A C 1
ATOM 908 O O . ASP A 1 112 ? -3.731 9.953 2.265 1.00 85.12 112 ASP A O 1
ATOM 912 N N . LEU A 1 113 ? -1.573 9.777 2.826 1.00 81.88 113 LEU A N 1
ATOM 913 C CA . LEU A 1 113 ? -1.835 9.045 4.070 1.00 81.88 113 LEU A CA 1
ATOM 914 C C . LEU A 1 113 ? -2.062 9.971 5.273 1.00 81.88 113 LEU A C 1
ATOM 916 O O . LEU A 1 113 ? -2.400 9.482 6.342 1.00 81.88 113 LEU A O 1
ATOM 920 N N . SER A 1 114 ? -1.902 11.287 5.108 1.00 81.50 114 SER A N 1
ATOM 921 C CA . SER A 1 114 ? -2.187 12.268 6.163 1.00 81.50 114 SER A CA 1
ATOM 922 C C . SER A 1 114 ? -3.663 12.676 6.197 1.00 81.50 114 SER A C 1
ATOM 924 O O . SER A 1 114 ? -4.189 13.079 7.231 1.00 81.50 114 SER A O 1
ATOM 926 N N . SER A 1 115 ? -4.372 12.523 5.077 1.00 85.62 115 SER A N 1
ATOM 927 C CA . SER A 1 115 ? -5.808 12.779 5.002 1.00 85.62 115 SER A CA 1
ATOM 928 C C . SER A 1 115 ? -6.626 11.587 5.493 1.00 85.62 115 SER A C 1
ATOM 930 O O . SER A 1 115 ? -6.571 10.488 4.937 1.00 85.62 115 SER A O 1
ATOM 932 N N . TYR A 1 116 ? -7.491 11.839 6.478 1.00 86.94 116 TYR A N 1
ATOM 933 C CA . TYR A 1 116 ? -8.481 10.868 6.947 1.00 86.94 116 TYR A CA 1
ATOM 934 C C . TYR A 1 116 ? -9.344 10.313 5.804 1.00 86.94 116 TYR A C 1
ATOM 936 O O . TYR A 1 116 ? -9.544 9.105 5.712 1.00 86.94 116 TYR A O 1
ATOM 944 N N . ASN A 1 117 ? -9.815 11.170 4.892 1.00 85.38 117 ASN A N 1
ATOM 945 C CA . ASN A 1 117 ? -10.667 10.741 3.777 1.00 85.38 117 ASN A CA 1
ATOM 946 C C . ASN A 1 117 ? -9.918 9.809 2.816 1.00 85.38 117 ASN A C 1
ATOM 948 O O . ASN A 1 117 ? -10.482 8.827 2.324 1.00 85.38 117 ASN A O 1
ATOM 952 N N . SER A 1 118 ? -8.640 10.091 2.575 1.00 84.94 118 SER A N 1
ATOM 953 C CA . SER A 1 118 ? -7.778 9.256 1.742 1.00 84.94 118 SER A CA 1
ATOM 954 C C . SER A 1 118 ? -7.484 7.909 2.408 1.00 84.94 118 SER A C 1
ATOM 956 O O . SER A 1 118 ? -7.571 6.875 1.745 1.00 84.94 118 SER A O 1
ATOM 958 N N . LEU A 1 119 ? -7.234 7.894 3.724 1.00 86.50 119 LEU A N 1
ATOM 959 C CA . LEU A 1 119 ? -7.068 6.666 4.510 1.00 86.50 119 LEU A CA 1
ATOM 960 C C . LEU A 1 119 ? -8.336 5.810 4.542 1.00 86.50 119 LEU A C 1
ATOM 962 O O . LEU A 1 119 ? -8.256 4.596 4.367 1.00 86.50 119 LEU A O 1
ATOM 966 N N . VAL A 1 120 ? -9.510 6.422 4.715 1.00 86.88 120 VAL A N 1
ATOM 967 C CA . VAL A 1 120 ? -10.802 5.722 4.649 1.00 86.88 120 VAL A CA 1
ATOM 968 C C . VAL A 1 120 ? -11.019 5.126 3.264 1.00 86.88 120 VAL A C 1
ATOM 970 O O . VAL A 1 120 ? -11.368 3.953 3.165 1.00 86.88 120 VAL A O 1
ATOM 973 N N . SER A 1 121 ? -10.756 5.888 2.201 1.00 85.69 121 SER A N 1
ATOM 974 C CA . SER A 1 121 ? -10.898 5.405 0.821 1.00 85.69 121 SER A CA 1
ATOM 975 C C . SER A 1 121 ? -9.961 4.228 0.534 1.00 85.69 121 SER A C 1
ATOM 977 O O . SER A 1 121 ? -10.366 3.233 -0.071 1.00 85.69 121 SER A O 1
ATOM 979 N N . LEU A 1 122 ? -8.715 4.306 1.013 1.00 86.88 122 LEU A N 1
ATOM 980 C CA . LEU A 1 122 ? -7.740 3.221 0.924 1.00 86.88 122 LEU A CA 1
ATOM 981 C C . LEU A 1 122 ? -8.226 1.981 1.686 1.00 86.88 122 LEU A C 1
ATOM 983 O O . LEU A 1 122 ? -8.271 0.889 1.123 1.00 86.88 122 LEU A O 1
ATOM 987 N N . ALA A 1 123 ? -8.644 2.153 2.941 1.00 84.19 123 ALA A N 1
ATOM 988 C CA . ALA A 1 123 ? -9.123 1.066 3.785 1.00 84.19 123 ALA A CA 1
ATOM 989 C C . ALA A 1 123 ? -10.390 0.406 3.216 1.00 84.19 123 ALA A C 1
ATOM 991 O O . ALA A 1 123 ? -10.477 -0.817 3.206 1.00 84.19 123 ALA A O 1
ATOM 992 N N . GLN A 1 124 ? -11.333 1.175 2.665 1.00 84.56 124 GLN A N 1
ATOM 993 C CA . GLN A 1 124 ? -12.512 0.641 1.972 1.00 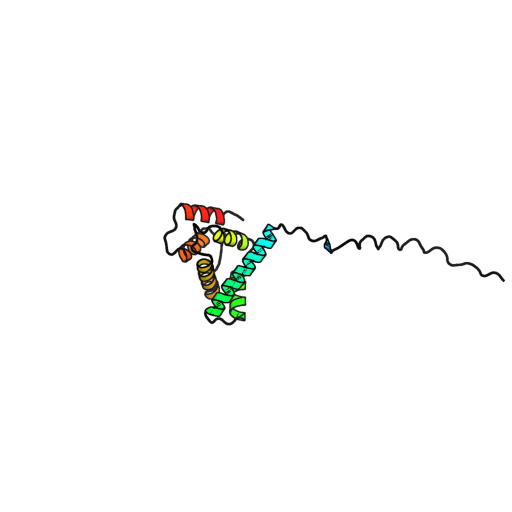84.56 124 GLN A CA 1
ATOM 994 C C . GLN A 1 124 ? -12.135 -0.158 0.721 1.00 84.56 124 GLN A C 1
ATOM 996 O O . GLN A 1 124 ? -12.697 -1.226 0.484 1.00 84.56 124 GLN A O 1
ATOM 1001 N N . THR A 1 125 ? -11.150 0.322 -0.045 1.00 84.38 125 THR A N 1
ATOM 1002 C CA . THR A 1 125 ? -10.648 -0.380 -1.238 1.00 84.38 125 THR A CA 1
ATOM 1003 C C . THR A 1 125 ? -10.002 -1.722 -0.871 1.00 84.38 125 THR A C 1
ATOM 1005 O O . THR A 1 125 ? -10.161 -2.697 -1.599 1.00 84.38 125 THR A O 1
ATOM 1008 N N . VAL A 1 126 ? -9.306 -1.797 0.270 1.00 83.38 126 VAL A N 1
ATOM 1009 C CA . VAL A 1 126 ? -8.635 -3.023 0.747 1.00 83.38 126 VAL A CA 1
ATOM 1010 C C . VAL A 1 126 ? -9.602 -3.997 1.437 1.00 83.38 126 VAL A C 1
ATOM 1012 O O . VAL A 1 126 ? -9.512 -5.208 1.234 1.00 83.38 126 VAL A O 1
ATOM 1015 N N . SER A 1 127 ? -10.509 -3.479 2.269 1.00 75.81 127 SER A N 1
ATOM 1016 C CA . SER A 1 127 ? -11.368 -4.237 3.190 1.00 75.81 127 SER A CA 1
ATOM 1017 C C . SER A 1 127 ? -12.410 -5.111 2.487 1.00 75.81 127 SER A C 1
ATOM 1019 O O . SER A 1 127 ? -12.828 -6.121 3.045 1.00 75.81 127 SER A O 1
ATOM 1021 N N . LEU A 1 128 ? -12.874 -4.752 1.282 1.00 66.44 128 LEU A N 1
ATOM 1022 C CA . LEU A 1 128 ? -14.034 -5.377 0.607 1.00 66.44 128 LEU A CA 1
ATOM 1023 C C . LEU A 1 128 ? -15.345 -5.384 1.444 1.00 66.44 128 LEU A C 1
ATOM 1025 O O . LEU A 1 128 ? -16.390 -5.776 0.933 1.00 66.44 128 LEU A O 1
ATOM 1029 N N . GLN A 1 129 ? -15.307 -4.937 2.705 1.00 74.12 129 GLN A N 1
ATOM 1030 C CA . GLN A 1 129 ? -16.404 -4.833 3.664 1.00 74.12 129 GLN A CA 1
ATOM 1031 C C . GLN A 1 129 ? -16.510 -3.399 4.201 1.00 74.12 129 GLN A C 1
ATOM 1033 O O . GLN A 1 129 ? -15.534 -2.639 4.200 1.00 74.12 129 GLN A O 1
ATOM 1038 N N . SER A 1 130 ? -17.689 -3.033 4.710 1.00 78.94 130 SER A N 1
ATOM 1039 C CA . SER A 1 130 ? -17.903 -1.741 5.366 1.00 78.94 130 SER A CA 1
ATOM 1040 C C . SER A 1 130 ? -17.039 -1.604 6.622 1.00 78.94 130 SER A C 1
ATOM 1042 O O . SER A 1 130 ? -17.023 -2.493 7.472 1.00 78.94 130 SER A O 1
ATOM 1044 N N . LEU A 1 131 ? -16.362 -0.466 6.770 1.00 82.00 131 LEU A N 1
ATOM 1045 C CA . LEU A 1 131 ? -15.565 -0.166 7.959 1.00 82.00 131 LEU A CA 1
ATOM 1046 C C . LEU A 1 131 ? -16.474 0.053 9.178 1.00 82.00 131 LEU A C 1
ATOM 1048 O O . LEU A 1 131 ? -17.432 0.820 9.110 1.00 82.00 131 LEU A O 1
ATOM 1052 N N . SER A 1 132 ? -16.158 -0.597 10.300 1.00 85.44 132 SER A N 1
ATOM 1053 C CA . SER A 1 132 ? -16.854 -0.379 11.571 1.00 85.44 132 SER A CA 1
ATOM 1054 C C . SER A 1 132 ? -16.507 0.990 12.172 1.00 85.44 132 SER A C 1
ATOM 1056 O O . SER A 1 132 ? -15.467 1.573 11.856 1.00 85.44 132 SER A O 1
ATOM 1058 N N . THR A 1 133 ? -17.314 1.484 13.116 1.00 86.12 133 THR A N 1
ATOM 1059 C CA . THR A 1 133 ? -17.011 2.721 13.866 1.00 86.12 133 THR A CA 1
ATOM 1060 C C . THR A 1 133 ? -15.649 2.657 14.563 1.00 86.12 133 THR A C 1
ATOM 1062 O O . THR A 1 133 ? -14.933 3.654 14.611 1.00 86.12 133 THR A O 1
ATOM 1065 N N . LYS A 1 134 ? -15.252 1.472 15.052 1.00 84.12 134 LYS A N 1
ATOM 1066 C CA . LYS A 1 134 ? -13.923 1.245 15.638 1.00 84.12 134 LYS A CA 1
ATOM 1067 C C . LYS A 1 134 ? -12.824 1.499 14.600 1.00 84.12 134 LYS A C 1
ATOM 1069 O O . LYS A 1 134 ? -11.889 2.235 14.891 1.00 84.12 134 LYS A O 1
ATOM 1074 N N . HIS A 1 135 ? -12.972 0.966 13.383 1.00 85.44 135 HIS A N 1
ATOM 1075 C CA . HIS A 1 135 ? -11.995 1.150 12.300 1.00 85.44 135 HIS A CA 1
ATOM 1076 C C . HIS A 1 135 ? -11.888 2.618 11.882 1.00 85.44 135 HIS A C 1
ATOM 1078 O O . HIS A 1 135 ? -10.786 3.141 11.747 1.00 85.44 135 HIS A O 1
ATOM 1084 N N . LEU A 1 136 ? -13.027 3.300 11.731 1.00 86.94 136 LEU A N 1
ATOM 1085 C CA . LEU A 1 136 ? -13.064 4.724 11.390 1.00 86.94 136 LEU A CA 1
ATOM 1086 C C . LEU A 1 136 ? -12.363 5.578 12.455 1.00 86.94 136 LEU A C 1
ATOM 1088 O O . LEU A 1 136 ? -11.565 6.450 12.116 1.00 86.94 136 LEU A O 1
ATOM 1092 N N . ASN A 1 137 ? -12.586 5.289 13.740 1.00 85.62 137 ASN A N 1
ATOM 1093 C CA . ASN A 1 137 ? -11.896 5.987 14.823 1.00 85.62 137 ASN A CA 1
ATOM 1094 C C . ASN A 1 137 ? -10.383 5.750 14.782 1.00 85.62 137 ASN A C 1
ATOM 1096 O O . ASN A 1 137 ? -9.622 6.706 14.919 1.00 85.62 137 ASN A O 1
ATOM 1100 N N . THR A 1 138 ? -9.921 4.522 14.530 1.00 84.56 138 THR A N 1
ATOM 1101 C CA . THR A 1 138 ? -8.479 4.271 14.413 1.00 84.56 138 THR A CA 1
ATOM 1102 C C . THR A 1 138 ? -7.867 4.986 13.209 1.00 84.56 138 THR A C 1
ATOM 1104 O O . THR A 1 138 ? -6.832 5.627 13.360 1.00 84.56 138 THR A O 1
ATOM 1107 N N . LEU A 1 139 ? -8.518 4.979 12.041 1.00 85.88 139 LEU A N 1
ATOM 1108 C CA . LEU A 1 139 ? -8.043 5.733 10.871 1.00 85.88 139 LEU A CA 1
ATOM 1109 C C . LEU A 1 139 ? -7.979 7.242 11.143 1.00 85.88 139 LEU A C 1
ATOM 1111 O O . LEU A 1 139 ? -7.063 7.916 10.677 1.00 85.88 139 LEU A O 1
ATOM 1115 N N . LYS A 1 140 ? -8.917 7.772 11.935 1.00 87.50 140 LYS A N 1
ATOM 1116 C CA . LYS A 1 140 ? -8.898 9.169 12.384 1.00 87.50 140 LYS A CA 1
ATOM 1117 C C . LYS A 1 140 ? -7.697 9.466 13.283 1.00 87.50 140 LYS A C 1
ATOM 1119 O O . LYS A 1 140 ? -7.091 10.522 13.139 1.00 87.50 140 LYS A O 1
ATOM 1124 N N . HIS A 1 141 ? -7.336 8.545 14.178 1.00 84.69 141 HIS A N 1
ATOM 1125 C CA . HIS A 1 141 ? -6.132 8.676 15.004 1.00 84.69 141 HIS A CA 1
ATOM 1126 C C . HIS A 1 141 ? -4.848 8.626 14.169 1.00 84.69 141 HIS A C 1
ATOM 1128 O O . HIS A 1 141 ? -3.958 9.446 14.383 1.00 84.69 141 HIS A O 1
ATOM 1134 N N . LEU A 1 142 ? -4.777 7.731 13.182 1.00 81.50 142 LEU A N 1
ATOM 1135 C CA . LEU A 1 142 ? -3.623 7.628 12.286 1.00 81.50 142 LEU A CA 1
ATOM 1136 C C . LEU A 1 142 ? -3.436 8.899 11.450 1.00 81.50 142 LEU A C 1
ATOM 1138 O O . LEU A 1 142 ? -2.330 9.418 11.386 1.00 81.50 142 LEU A O 1
ATOM 1142 N N . ALA A 1 143 ? -4.520 9.469 10.916 1.00 81.94 143 ALA A N 1
ATOM 1143 C CA . ALA A 1 143 ? -4.475 10.746 10.195 1.00 81.94 143 ALA A CA 1
ATOM 1144 C C . ALA A 1 143 ? -4.010 11.930 11.066 1.00 81.94 143 ALA A C 1
ATOM 1146 O O . ALA A 1 143 ? -3.464 12.904 10.557 1.00 81.94 143 ALA A O 1
ATOM 1147 N N . ALA A 1 144 ? -4.263 11.878 12.377 1.00 78.44 144 ALA A N 1
ATOM 1148 C CA . ALA A 1 144 ? -3.916 12.944 13.316 1.00 78.44 144 ALA A CA 1
ATOM 1149 C C . ALA A 1 144 ? -2.477 12.846 13.852 1.00 78.44 144 ALA A C 1
ATOM 1151 O O . ALA A 1 144 ? -2.039 13.745 14.572 1.00 78.44 144 ALA A O 1
ATOM 1152 N N . THR A 1 145 ? -1.762 11.762 13.542 1.00 67.56 145 THR A N 1
ATOM 1153 C CA . THR A 1 145 ? -0.402 11.529 14.031 1.00 67.56 145 THR A CA 1
ATOM 1154 C C . THR A 1 145 ? 0.597 12.023 12.979 1.00 67.56 145 THR A C 1
ATOM 1156 O O . THR A 1 145 ? 0.573 11.506 11.862 1.00 67.56 145 THR A O 1
ATOM 1159 N N . PRO A 1 146 ? 1.436 13.031 13.284 1.00 52.88 146 PRO A N 1
ATOM 1160 C CA . PRO A 1 146 ? 2.474 13.497 12.369 1.00 52.88 146 PRO A CA 1
ATOM 1161 C C . PRO A 1 146 ? 3.570 12.435 12.210 1.00 52.88 146 PRO A C 1
ATOM 1163 O O . PRO A 1 146 ? 4.176 12.016 13.216 1.00 52.88 146 PRO A O 1
#

Secondary structure (DSSP, 8-state):
--------S--SSSSSSSTT-S-GGG------HHHHHHHHHHHHHHHHHHHHHHHTT--HHHHHHHHHHHTSS-TTHHHHHHHHHH-TTTSS-HHHHHHHHHHHHHTT----SS-HHHHHHHHHHHHSSPPPHHHHHHHHHHHT--

Organism: Sulfurimonas gotlandica (strain DSM 19862 / JCM 16533 / GD1) (NCBI:txid929558)

Foldseek 3Di:
DDDDDDDDDDPDPDPPPPPPPPDPPVPPPPPPPVVVVLVVQLVVLLVLLLVVLVVVPDDNVLSNVLSVLLVPPPPQVSVLVVVVQVPCVLADHPNLLSVLSSVCSVVVPHQDLLDLVSLLVSSCSGVVDDGDPVNSVVSVVSSVDD

Radius of gyration: 27.51 Å; chains: 1; bounding box: 106×38×36 Å

Sequence (146 aa):
MIHKNFFSKRSVLLILLTSSAFNPLLALQHEPYSIVKNTLQISNVKIDIRNILIGKGLDKDIAISKTNKLFFNHKHTANTLSDLYNYPEIFISKEKLNDVLATYALYEKHLDLSSYNSLVSLAQTVSLQSLSTKHLNTLKHLAATP